Protein AF-A0A379CA23-F1 (afdb_monomer_lite)

Radius of gyration: 23.7 Å; chains: 1; bounding box: 52×30×67 Å

Organism: NCBI:txid146806

Secondary structure (DSSP, 8-state):
-HHHHHHHHHHHHHHTT-SSTTT-HHHHHHTTHHHHHHHHHHHHHHHHHHHHTS-HHHHHHHHHHHHHHHHHHHHHHHHHGGG-SS----HHHHHHHHHHHTT-PPTT------SS--HHHH--

Sequence (124 aa):
MKYKYYFLLVVFFLTSCCIDSSSCIAVKFWDGYYSRENASKEFDKEEQIFYDNESPNKKLLRKKNEAFCDELTPKLFEQKKKYDKNDVVNMSDIFVYCMRINNTPIYLDLNKNYNWLIESDVKR

Structure (mmCIF, N/CA/C/O backbone):
data_AF-A0A379CA23-F1
#
_entry.id   AF-A0A379CA23-F1
#
loop_
_atom_site.group_PDB
_atom_site.id
_atom_site.type_symbol
_atom_site.label_atom_id
_atom_site.label_alt_id
_atom_site.label_comp_id
_atom_site.label_asym_id
_atom_site.label_entity_id
_atom_site.label_seq_id
_atom_site.pdbx_PDB_ins_code
_atom_site.Cartn_x
_atom_site.Cartn_y
_atom_site.Cartn_z
_atom_site.occupancy
_atom_site.B_iso_or_equiv
_atom_site.auth_seq_id
_atom_site.auth_comp_id
_atom_site.auth_asym_id
_atom_site.auth_atom_id
_atom_site.pdbx_PDB_model_num
ATOM 1 N N . MET A 1 1 ? -28.236 -2.070 51.201 1.00 57.50 1 MET A N 1
ATOM 2 C CA . MET A 1 1 ? -28.744 -3.258 50.468 1.00 57.50 1 MET A CA 1
ATOM 3 C C . MET A 1 1 ? -29.152 -2.965 49.022 1.00 57.50 1 MET A C 1
ATOM 5 O O . MET A 1 1 ? -28.781 -3.752 48.167 1.00 57.50 1 MET A O 1
ATOM 9 N N . LYS A 1 2 ? -29.828 -1.846 48.710 1.00 60.16 2 LYS A N 1
ATOM 10 C CA . LYS A 1 2 ? -30.256 -1.502 47.333 1.00 60.16 2 LYS A CA 1
ATOM 11 C C . LYS A 1 2 ? -29.112 -1.459 46.300 1.00 60.16 2 LYS A C 1
ATOM 13 O O . LYS A 1 2 ? -29.257 -1.982 45.206 1.00 60.16 2 LYS A O 1
ATOM 18 N N . TYR A 1 3 ? -27.945 -0.934 46.678 1.00 66.19 3 TYR A N 1
ATOM 19 C CA . TYR A 1 3 ? -26.772 -0.796 45.795 1.00 66.19 3 TYR A CA 1
ATOM 20 C C . TYR A 1 3 ? -26.201 -2.140 45.306 1.00 66.19 3 TYR A C 1
ATOM 22 O O . TYR A 1 3 ? -25.733 -2.238 44.179 1.00 66.19 3 TYR A O 1
ATOM 30 N N . LYS A 1 4 ? -26.297 -3.196 46.130 1.00 68.44 4 LYS A N 1
ATOM 31 C CA . LYS A 1 4 ? -25.872 -4.557 45.758 1.00 68.44 4 LYS A CA 1
ATOM 32 C C . LYS A 1 4 ? -26.734 -5.140 44.635 1.00 68.44 4 LYS A C 1
ATOM 34 O O . LYS A 1 4 ? -26.210 -5.828 43.770 1.00 68.44 4 LYS A O 1
ATOM 39 N N . TYR A 1 5 ? -28.034 -4.843 44.642 1.00 73.88 5 TYR A N 1
ATOM 40 C CA . TYR A 1 5 ? -28.964 -5.293 43.605 1.00 73.88 5 TYR A CA 1
ATOM 41 C C . TYR A 1 5 ? -28.707 -4.596 42.267 1.00 73.88 5 TYR A C 1
ATOM 43 O O . TYR A 1 5 ? -28.687 -5.256 41.234 1.00 73.88 5 TYR A O 1
ATOM 51 N N . TYR A 1 6 ? -28.433 -3.288 42.290 1.00 75.50 6 TYR A N 1
ATOM 52 C CA . TYR A 1 6 ? -28.044 -2.550 41.086 1.00 75.50 6 TYR A CA 1
ATOM 53 C C . TYR A 1 6 ? -26.716 -3.044 40.509 1.00 75.50 6 TYR A C 1
ATOM 55 O O . TYR A 1 6 ? -26.611 -3.229 39.302 1.00 75.50 6 TYR A O 1
ATOM 63 N N . PHE A 1 7 ? -25.729 -3.328 41.362 1.00 75.56 7 PHE A N 1
ATOM 64 C CA . PHE A 1 7 ? -24.455 -3.895 40.924 1.00 75.56 7 PHE A CA 1
ATOM 65 C C . PHE A 1 7 ? -24.635 -5.265 40.249 1.00 75.56 7 PHE A C 1
ATOM 67 O O . PHE A 1 7 ? -24.111 -5.490 39.162 1.00 75.56 7 PHE A O 1
ATOM 74 N N . LEU A 1 8 ? -25.435 -6.154 40.845 1.00 73.31 8 LEU A N 1
ATOM 75 C CA . LEU A 1 8 ? -25.757 -7.459 40.259 1.00 73.31 8 LEU A CA 1
ATOM 76 C C . LEU A 1 8 ? -26.493 -7.338 38.917 1.00 73.31 8 LEU A C 1
ATOM 78 O O . LEU A 1 8 ? -26.161 -8.062 37.984 1.00 73.31 8 LEU A O 1
ATOM 82 N N . LEU A 1 9 ? -27.441 -6.405 38.794 1.00 74.69 9 LEU A N 1
ATOM 83 C CA . LEU A 1 9 ? -28.154 -6.143 37.540 1.00 74.69 9 LEU A CA 1
ATOM 84 C C . LEU A 1 9 ? -27.223 -5.662 36.422 1.00 74.69 9 LEU A C 1
ATOM 86 O O . LEU A 1 9 ? -27.354 -6.120 35.291 1.00 74.69 9 LEU A O 1
ATOM 90 N N . VAL A 1 10 ? -26.265 -4.786 36.736 1.00 74.12 10 VAL A N 1
ATOM 91 C CA . VAL A 1 10 ? -25.269 -4.300 35.766 1.00 74.12 10 VAL A CA 1
ATOM 92 C C . VAL A 1 10 ? -24.368 -5.440 35.290 1.00 74.12 10 VAL A C 1
ATOM 94 O O . VAL A 1 10 ? -24.143 -5.579 34.090 1.00 74.12 10 VAL A O 1
ATOM 97 N N . VAL A 1 11 ? -23.900 -6.295 36.204 1.00 71.69 11 VAL A N 1
ATOM 98 C CA . VAL A 1 11 ? -23.065 -7.454 35.851 1.00 71.69 11 VAL A CA 1
ATOM 99 C C . VAL A 1 11 ? -23.833 -8.438 34.965 1.00 71.69 11 VAL A C 1
ATOM 101 O O . VAL A 1 11 ? -23.296 -8.873 33.952 1.00 71.69 11 VAL A O 1
ATOM 104 N N . PHE A 1 12 ? -25.095 -8.739 35.290 1.00 70.19 12 PHE A N 1
ATOM 105 C CA . PHE A 1 12 ? -25.938 -9.610 34.463 1.00 70.19 12 PHE A CA 1
ATOM 106 C C . PHE A 1 12 ? -26.209 -9.022 33.073 1.00 70.19 12 PHE A C 1
ATOM 108 O O . PHE A 1 12 ? -26.171 -9.750 32.085 1.00 70.19 12 PHE A O 1
ATOM 115 N N . PHE A 1 13 ? -26.439 -7.712 32.961 1.00 70.50 13 PHE A N 1
ATOM 116 C CA . PHE A 1 13 ? -26.651 -7.075 31.658 1.00 70.50 13 PHE A CA 1
ATOM 117 C C . PHE A 1 13 ? -25.411 -7.169 30.762 1.00 70.50 13 PHE A C 1
ATOM 119 O O . PHE A 1 13 ? -25.531 -7.491 29.582 1.00 70.50 13 PHE A O 1
ATOM 126 N N . LEU A 1 14 ? -24.220 -6.957 31.327 1.00 66.06 14 LEU A N 1
ATOM 127 C CA . LEU A 1 14 ? -22.953 -6.999 30.590 1.00 66.06 14 LEU A CA 1
ATOM 128 C C . LEU A 1 14 ? -22.576 -8.407 30.100 1.00 66.06 14 LEU A C 1
ATOM 130 O O . LEU A 1 14 ? -21.855 -8.525 29.109 1.00 66.06 14 LEU A O 1
ATOM 134 N N . THR A 1 15 ? -23.064 -9.461 30.761 1.00 66.62 15 THR A N 1
ATOM 135 C CA . THR A 1 15 ? -22.782 -10.865 30.411 1.00 66.62 15 THR A CA 1
ATOM 136 C C . THR A 1 15 ? -23.916 -11.557 29.648 1.00 66.62 15 THR A C 1
ATOM 138 O O . THR A 1 15 ? -23.684 -12.585 29.020 1.00 66.62 15 THR A O 1
ATOM 141 N N . SER A 1 16 ? -25.136 -11.007 29.659 1.00 64.06 16 SER A N 1
ATOM 142 C CA . SER A 1 16 ? -26.323 -11.634 29.045 1.00 64.06 16 SER A CA 1
ATOM 143 C C . SER A 1 16 ? -26.373 -11.598 27.511 1.00 64.06 16 SER A C 1
ATOM 145 O O . SER A 1 16 ? -27.144 -12.343 26.915 1.00 64.06 16 SER A O 1
ATOM 147 N N . CYS A 1 17 ? -25.549 -10.776 26.851 1.00 61.31 17 CYS A N 1
ATOM 14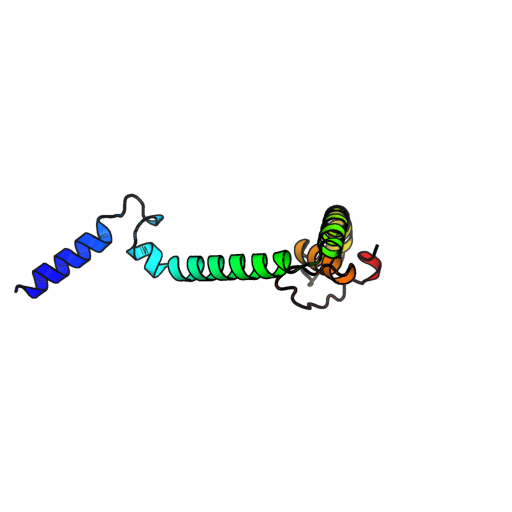8 C CA . CYS A 1 17 ? -25.534 -10.634 25.386 1.00 61.31 17 CYS A CA 1
ATOM 149 C C . CYS A 1 17 ? -24.455 -11.506 24.704 1.00 61.31 17 CYS A C 1
ATOM 151 O O . CYS A 1 17 ? -23.949 -11.182 23.627 1.00 61.31 17 CYS A O 1
ATOM 153 N N . CYS A 1 18 ? -24.039 -12.589 25.362 1.00 66.31 18 CYS A N 1
ATOM 154 C CA . CYS A 1 18 ? -22.890 -13.395 24.960 1.00 66.31 18 CYS A CA 1
ATOM 155 C C . CYS A 1 18 ? -23.387 -14.771 24.488 1.00 66.31 18 CYS A C 1
ATOM 157 O O . CYS A 1 18 ? -23.581 -15.676 25.292 1.00 66.31 18 CYS A O 1
ATOM 159 N N . ILE A 1 19 ? -23.656 -14.891 23.181 1.00 65.81 19 ILE A N 1
ATOM 160 C CA . ILE A 1 19 ? -23.956 -16.175 22.516 1.00 65.81 19 ILE A CA 1
ATOM 161 C C . ILE A 1 19 ? -22.643 -16.934 22.261 1.00 65.81 19 ILE A C 1
ATOM 163 O O . ILE A 1 19 ? -22.616 -18.152 22.377 1.00 65.81 19 ILE A O 1
ATOM 167 N N . ASP A 1 20 ? -21.555 -16.196 22.008 1.00 65.88 20 ASP A N 1
ATOM 168 C CA . ASP A 1 20 ? -20.185 -16.702 21.911 1.00 65.88 20 ASP A CA 1
ATOM 169 C C . ASP A 1 20 ? -19.199 -15.753 22.611 1.00 65.88 20 ASP A C 1
ATOM 171 O O . ASP A 1 20 ? -19.465 -14.559 22.797 1.00 65.88 20 ASP A O 1
ATOM 175 N N . SER A 1 21 ? -18.025 -16.268 22.991 1.00 61.09 21 SER A N 1
ATOM 176 C CA . SER A 1 21 ? -16.992 -15.494 23.702 1.00 61.09 21 SER A CA 1
ATOM 177 C C . SER A 1 21 ? -16.527 -14.255 22.925 1.00 61.09 21 SER A C 1
ATOM 179 O O . SER A 1 21 ? -16.238 -13.228 23.533 1.00 61.09 21 SER A O 1
ATOM 181 N N . SER A 1 22 ? -16.545 -14.299 21.590 1.00 63.59 22 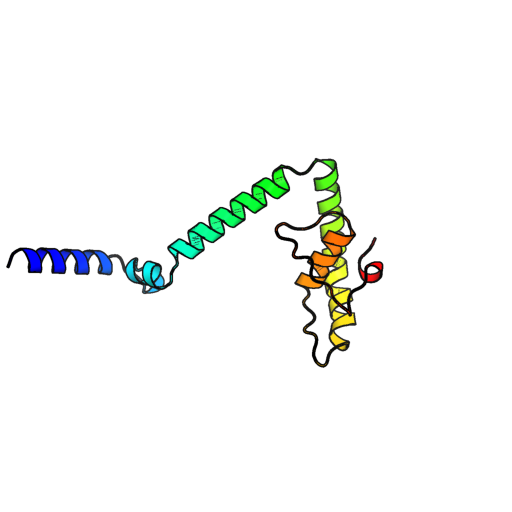SER A N 1
ATOM 182 C CA . SER A 1 22 ? -16.164 -13.190 20.701 1.00 63.59 22 SER A CA 1
ATOM 183 C C . SER A 1 22 ? -17.255 -12.124 20.510 1.00 63.59 22 SER A C 1
ATOM 185 O O . SER A 1 22 ? -16.966 -11.000 20.089 1.00 63.59 22 SER A O 1
ATOM 187 N N . SER A 1 23 ? -18.520 -12.440 20.814 1.00 67.69 23 SER A N 1
ATOM 188 C CA . SER A 1 23 ? -19.645 -11.507 20.660 1.00 67.69 23 SER A CA 1
ATOM 189 C C . SER A 1 23 ? -19.895 -10.673 21.917 1.00 67.69 23 SER A C 1
ATOM 191 O O . SER A 1 23 ? -20.642 -9.695 21.872 1.00 67.69 23 SER A O 1
ATOM 193 N N . CYS A 1 24 ? -19.269 -11.049 23.031 1.00 78.44 24 CYS A N 1
ATOM 194 C CA . CYS A 1 24 ? -19.507 -10.471 24.341 1.00 78.44 24 CYS A CA 1
ATOM 195 C C . CYS A 1 24 ? -18.940 -9.046 24.442 1.00 78.44 24 CYS A C 1
ATOM 197 O O . CYS A 1 24 ? -17.758 -8.821 24.186 1.00 78.44 24 CYS A O 1
ATOM 199 N N . ILE A 1 25 ? -19.765 -8.077 24.857 1.00 80.00 25 ILE A N 1
ATOM 200 C CA . ILE A 1 25 ? -19.369 -6.658 24.963 1.00 80.00 25 ILE A CA 1
ATOM 201 C C . ILE A 1 25 ? -18.170 -6.489 25.905 1.00 80.00 25 ILE A C 1
ATOM 203 O O . ILE A 1 25 ? -17.250 -5.736 25.597 1.00 80.00 25 ILE A O 1
ATOM 207 N N . ALA A 1 26 ? -18.148 -7.227 27.020 1.00 76.38 26 ALA A N 1
ATOM 208 C CA . ALA A 1 26 ? -17.036 -7.208 27.966 1.00 76.38 26 ALA A CA 1
ATOM 209 C C . ALA A 1 26 ? -15.719 -7.707 27.341 1.00 76.38 26 ALA A C 1
ATOM 211 O O . ALA A 1 26 ? -14.672 -7.109 27.573 1.00 76.38 26 ALA A O 1
ATOM 212 N N . VAL A 1 27 ? -15.781 -8.754 26.509 1.00 78.06 27 VAL A N 1
ATOM 213 C CA . VAL A 1 27 ? -14.609 -9.307 25.808 1.00 78.06 27 VAL A CA 1
ATOM 214 C C . VAL A 1 27 ? -14.137 -8.346 24.721 1.00 78.06 27 VAL A C 1
ATOM 216 O O . VAL A 1 27 ? -12.965 -7.999 24.689 1.00 78.06 27 VAL A O 1
ATOM 219 N N . LYS A 1 28 ? -15.051 -7.797 23.911 1.00 80.62 28 LYS A N 1
ATOM 220 C CA . LYS A 1 28 ? -14.724 -6.761 22.916 1.00 80.62 28 LYS A CA 1
ATOM 221 C C . LYS A 1 28 ? -14.074 -5.532 23.546 1.00 80.62 28 LYS A C 1
ATOM 223 O O . LYS A 1 28 ? -13.134 -4.974 22.985 1.00 80.62 28 LYS A O 1
ATOM 228 N N . PHE A 1 29 ? -14.570 -5.098 24.701 1.00 80.94 29 PHE A N 1
ATOM 229 C CA . PHE A 1 29 ? -13.977 -3.983 25.426 1.00 80.94 29 PHE A CA 1
ATOM 230 C C . PHE A 1 29 ? -12.560 -4.316 25.911 1.00 80.94 29 PHE A C 1
ATOM 232 O O . PHE A 1 29 ? -11.646 -3.528 25.673 1.00 80.94 29 PHE A O 1
ATOM 239 N N . TRP A 1 30 ? -12.367 -5.484 26.533 1.00 81.00 30 TRP A N 1
ATOM 240 C CA . TRP A 1 30 ? -11.060 -5.924 27.031 1.00 81.00 30 TRP A CA 1
ATOM 241 C C . TRP A 1 30 ? -10.029 -6.128 25.913 1.00 81.00 30 TRP A C 1
ATOM 243 O O . TRP A 1 30 ? -8.893 -5.678 26.033 1.00 81.00 30 TRP A O 1
ATOM 253 N N . ASP A 1 31 ? -10.447 -6.709 24.789 1.00 84.12 31 ASP A N 1
ATOM 254 C CA . ASP A 1 31 ? -9.598 -6.961 23.618 1.00 84.12 31 ASP A CA 1
ATOM 255 C C . ASP A 1 31 ? -9.322 -5.690 22.790 1.00 84.12 31 ASP A C 1
ATOM 257 O O . ASP A 1 31 ? -8.717 -5.746 21.713 1.00 84.12 31 ASP A O 1
ATOM 261 N N . GLY A 1 32 ? -9.797 -4.528 23.256 1.00 86.88 32 GLY A N 1
ATOM 262 C CA . GLY A 1 32 ? -9.628 -3.247 22.576 1.00 86.88 32 GLY A CA 1
ATOM 263 C C . GLY A 1 32 ? -10.308 -3.192 21.205 1.00 86.88 32 GLY A C 1
ATOM 264 O O . GLY A 1 32 ? -9.919 -2.382 20.363 1.00 86.88 32 GLY A O 1
ATOM 265 N N . TYR A 1 33 ? -11.312 -4.042 20.962 1.00 88.25 33 TYR A N 1
ATOM 266 C CA . TYR A 1 33 ? -12.005 -4.180 19.677 1.00 88.25 33 TYR A CA 1
ATOM 267 C C . TYR A 1 33 ? -12.508 -2.830 19.157 1.00 88.25 33 TYR A C 1
ATOM 269 O O . TYR A 1 33 ? -12.251 -2.484 18.010 1.00 88.25 33 TYR A O 1
ATOM 277 N N . TYR A 1 34 ? -13.158 -2.035 20.011 1.00 85.88 34 TYR A N 1
ATOM 278 C CA . TYR A 1 34 ? -13.712 -0.735 19.618 1.00 85.88 34 TYR A CA 1
ATOM 279 C C . TYR A 1 34 ? -12.631 0.286 19.256 1.00 85.88 34 TYR A C 1
ATOM 281 O O . TYR A 1 34 ? -12.801 1.050 18.309 1.00 85.88 34 TYR A O 1
ATOM 289 N N . SER A 1 35 ? -11.503 0.283 19.971 1.00 89.62 35 SER A N 1
ATOM 290 C CA . SER A 1 35 ? -10.367 1.150 19.646 1.00 89.62 35 SER A CA 1
ATOM 291 C C . SER A 1 35 ? -9.761 0.771 18.295 1.00 89.62 35 SER A C 1
ATOM 293 O O . SER A 1 35 ? -9.500 1.645 17.474 1.00 89.62 35 SER A O 1
ATOM 295 N N . ARG A 1 36 ? -9.601 -0.533 18.029 1.00 90.50 36 ARG A N 1
ATOM 296 C CA . ARG A 1 36 ? -9.113 -1.051 16.740 1.00 90.50 36 ARG A CA 1
ATOM 297 C C . ARG A 1 36 ? -10.080 -0.753 15.598 1.00 90.50 36 ARG A C 1
ATOM 299 O O . ARG A 1 36 ? -9.644 -0.346 14.530 1.00 90.50 36 ARG A O 1
ATOM 306 N N . GLU A 1 37 ? -11.378 -0.933 15.824 1.00 90.44 37 GLU A N 1
ATOM 307 C CA . GLU A 1 37 ? -12.417 -0.653 14.832 1.00 90.44 37 GLU A CA 1
ATOM 308 C C . GLU A 1 37 ? -12.465 0.838 14.481 1.00 90.44 37 GLU A C 1
ATOM 310 O O . GLU A 1 37 ? -12.533 1.188 13.306 1.00 90.44 37 GLU A O 1
ATOM 315 N N . ASN A 1 38 ? -12.392 1.723 15.477 1.00 91.88 38 ASN A N 1
ATOM 316 C CA . ASN A 1 38 ? -12.366 3.164 15.236 1.00 91.88 38 ASN A CA 1
ATOM 317 C C . ASN A 1 38 ? -11.105 3.590 14.479 1.00 91.88 38 ASN A C 1
ATOM 319 O O . ASN A 1 38 ? -11.226 4.322 13.502 1.00 91.88 38 ASN A O 1
ATOM 323 N N . ALA A 1 39 ? -9.932 3.085 14.873 1.00 92.44 39 ALA A N 1
ATOM 324 C CA . ALA A 1 39 ? -8.681 3.362 14.171 1.00 92.44 39 ALA A CA 1
ATOM 325 C C . ALA A 1 39 ? -8.713 2.853 12.720 1.00 92.44 39 ALA A C 1
ATOM 327 O O . ALA A 1 39 ? -8.301 3.570 11.816 1.00 92.44 39 ALA A O 1
ATOM 328 N N . SER A 1 40 ? -9.263 1.656 12.477 1.00 92.44 40 SER A N 1
ATOM 329 C CA . SER A 1 40 ? -9.452 1.125 11.119 1.00 92.44 40 SER A CA 1
ATOM 330 C C . SER A 1 40 ? -10.372 2.020 10.291 1.00 92.44 40 SER A C 1
ATOM 332 O O . SER A 1 40 ? -10.038 2.368 9.169 1.00 92.44 40 SER A O 1
ATOM 334 N N . LYS A 1 41 ? -11.506 2.459 10.851 1.00 95.06 41 LYS A N 1
ATOM 335 C CA . LYS A 1 41 ? -12.435 3.358 10.149 1.00 95.06 41 LYS A CA 1
ATOM 336 C C . LYS A 1 41 ? -11.823 4.722 9.848 1.00 95.06 41 LYS A C 1
ATOM 338 O O . LYS A 1 41 ? -12.209 5.352 8.870 1.00 95.06 41 LYS A O 1
ATOM 343 N N . GLU A 1 42 ? -10.966 5.227 10.725 1.00 94.50 42 GLU A N 1
ATOM 344 C CA . GLU A 1 42 ? -10.248 6.483 10.506 1.00 94.50 42 GLU A CA 1
ATOM 345 C C . GLU A 1 42 ? -9.210 6.327 9.393 1.00 94.50 42 GLU A C 1
ATOM 347 O O . GLU A 1 42 ? -9.204 7.123 8.458 1.00 94.50 42 GLU A O 1
ATOM 352 N N . PHE A 1 43 ? -8.450 5.232 9.419 1.00 93.50 43 PHE A N 1
ATOM 353 C CA . PHE A 1 43 ? -7.511 4.860 8.364 1.00 93.50 43 PHE A CA 1
ATOM 354 C C . PHE A 1 43 ? -8.193 4.740 6.994 1.00 93.50 43 PHE A C 1
ATOM 356 O O . PHE A 1 43 ? -7.758 5.377 6.039 1.00 93.50 43 PHE A O 1
ATOM 363 N N . ASP A 1 44 ? -9.305 4.003 6.906 1.00 94.94 44 ASP A N 1
ATOM 364 C CA . ASP A 1 44 ? -10.049 3.809 5.654 1.00 94.94 44 ASP A CA 1
ATOM 365 C C . ASP A 1 44 ? -10.556 5.147 5.086 1.00 94.94 44 ASP A C 1
ATOM 367 O O . ASP A 1 44 ? -10.548 5.374 3.875 1.00 94.94 44 ASP A O 1
ATOM 371 N N . LYS A 1 45 ? -10.986 6.067 5.962 1.00 96.38 45 LYS A N 1
ATOM 372 C CA . LYS A 1 45 ? -11.422 7.412 5.555 1.00 96.38 45 LYS A CA 1
ATOM 373 C C . LYS A 1 45 ? -10.268 8.232 4.998 1.00 96.38 45 LYS A C 1
ATOM 375 O O . LYS A 1 45 ? -10.437 8.891 3.974 1.00 96.38 45 LYS A O 1
ATOM 380 N N . GLU A 1 46 ? -9.125 8.238 5.673 1.00 95.69 46 GLU A N 1
ATOM 381 C CA . GLU A 1 46 ? -7.948 8.976 5.215 1.00 95.69 46 GLU A CA 1
ATOM 382 C C . GLU A 1 46 ? -7.408 8.420 3.895 1.00 95.69 46 GLU A C 1
ATOM 384 O O . GLU A 1 46 ? -7.094 9.193 2.984 1.00 95.69 46 GLU A O 1
ATOM 389 N N . GLU A 1 47 ? -7.370 7.095 3.759 1.00 94.81 47 GLU A N 1
ATOM 390 C CA . GLU A 1 47 ? -6.997 6.413 2.524 1.00 94.81 47 GLU A CA 1
ATOM 391 C C . GLU A 1 47 ? -7.936 6.796 1.372 1.00 94.81 47 GLU A C 1
ATOM 393 O O . GLU A 1 47 ? -7.486 7.168 0.282 1.00 94.81 47 GLU A O 1
ATOM 398 N N . GLN A 1 48 ? -9.247 6.776 1.620 1.00 96.12 48 GLN A N 1
ATOM 399 C CA . GLN A 1 48 ? -10.236 7.179 0.630 1.00 96.12 48 GLN A CA 1
ATOM 400 C C . GLN A 1 48 ? -10.028 8.635 0.192 1.00 96.12 48 GLN A C 1
ATOM 402 O O . GLN A 1 48 ? -9.972 8.912 -1.006 1.00 96.12 48 GLN A O 1
ATOM 407 N N . ILE A 1 49 ? -9.852 9.560 1.140 1.00 96.44 49 ILE A N 1
ATOM 408 C CA . ILE A 1 49 ? -9.597 10.979 0.848 1.00 96.44 49 ILE A CA 1
ATOM 409 C C . ILE A 1 49 ? -8.320 11.141 0.013 1.00 96.44 49 ILE A C 1
ATOM 411 O O . ILE A 1 49 ? -8.295 11.930 -0.936 1.00 96.44 49 ILE A O 1
ATOM 415 N N . PHE A 1 50 ? -7.260 10.397 0.336 1.00 95.56 50 PHE A N 1
ATOM 416 C CA . PHE A 1 50 ? -6.001 10.428 -0.403 1.00 95.56 50 PHE A CA 1
ATOM 417 C C . PHE A 1 50 ? -6.197 10.064 -1.881 1.00 95.56 50 PHE A C 1
ATOM 419 O O . PHE A 1 50 ? -5.760 10.818 -2.756 1.00 95.56 50 PHE A O 1
ATOM 426 N N . TYR A 1 51 ? -6.883 8.956 -2.173 1.00 94.88 51 TYR A N 1
ATOM 427 C CA . TYR A 1 51 ? -7.117 8.526 -3.555 1.00 94.88 51 TYR A CA 1
ATOM 428 C C . TYR A 1 51 ? -8.183 9.357 -4.271 1.00 94.88 51 TYR A C 1
ATOM 430 O O . TYR A 1 51 ? -8.057 9.613 -5.472 1.00 94.88 51 TYR A O 1
ATOM 438 N N . ASP A 1 52 ? -9.215 9.826 -3.571 1.00 96.00 52 ASP A N 1
ATOM 439 C CA . ASP A 1 52 ? -10.271 10.644 -4.167 1.00 96.00 52 ASP A CA 1
ATOM 440 C C . ASP A 1 52 ? -9.730 11.979 -4.681 1.00 96.00 52 ASP A C 1
ATOM 442 O O . ASP A 1 52 ? -10.099 12.387 -5.788 1.00 96.00 52 ASP A O 1
ATOM 446 N N . ASN A 1 53 ? -8.771 12.569 -3.960 1.00 96.38 53 ASN A N 1
ATOM 447 C CA . ASN A 1 53 ? -8.085 13.810 -4.324 1.00 96.38 53 ASN A CA 1
ATOM 448 C C . ASN A 1 53 ? -7.096 13.678 -5.501 1.00 96.38 53 ASN A C 1
ATOM 450 O O . ASN A 1 53 ? -6.558 14.686 -5.969 1.00 96.38 53 ASN A O 1
ATOM 454 N N . GLU A 1 54 ? -6.825 12.472 -6.012 1.00 95.88 54 GLU A N 1
ATOM 455 C CA . GLU A 1 54 ? -5.946 12.304 -7.172 1.00 95.88 54 GLU A CA 1
ATOM 456 C C . GLU A 1 54 ? -6.590 12.804 -8.473 1.00 95.88 54 GLU A C 1
ATOM 458 O O . GLU A 1 54 ? -7.769 12.574 -8.754 1.00 95.88 54 GLU A O 1
ATOM 463 N N . SER A 1 55 ? -5.786 13.432 -9.337 1.00 96.69 55 SER A N 1
ATOM 464 C CA . SER A 1 55 ? -6.249 13.839 -10.666 1.00 96.69 55 SER A CA 1
ATOM 465 C C . SER A 1 55 ? -6.628 12.622 -11.528 1.00 96.69 55 SER A C 1
ATOM 467 O O . SER A 1 55 ? -6.039 11.546 -11.369 1.00 96.69 55 SER A O 1
ATOM 469 N N . PRO A 1 56 ? -7.543 12.763 -12.508 1.00 96.31 56 PRO A N 1
ATOM 470 C CA . PRO A 1 56 ? -7.919 11.658 -13.396 1.00 96.31 56 PRO A CA 1
ATOM 471 C C . PRO A 1 56 ? -6.720 11.016 -14.113 1.00 96.31 56 PRO A C 1
ATOM 473 O O . PRO A 1 56 ? -6.637 9.793 -14.227 1.00 96.31 56 PRO A O 1
ATOM 476 N N . ASN A 1 57 ? -5.747 11.836 -14.527 1.00 96.62 57 ASN A N 1
ATOM 477 C CA . ASN A 1 57 ? -4.510 11.367 -15.154 1.00 96.62 57 ASN A CA 1
ATOM 478 C C . ASN A 1 57 ? -3.664 10.530 -14.187 1.00 96.62 57 ASN A C 1
ATOM 480 O O . ASN A 1 57 ? -3.130 9.492 -14.582 1.00 96.62 57 ASN A O 1
ATOM 484 N N . LYS A 1 58 ? -3.573 10.941 -12.915 1.00 96.19 58 LYS A N 1
ATOM 485 C CA . LYS A 1 58 ? -2.845 10.193 -11.885 1.00 96.19 58 LYS A CA 1
ATOM 486 C C . LYS A 1 58 ? -3.544 8.876 -11.544 1.00 96.19 58 LYS A C 1
ATOM 488 O O . LYS A 1 58 ? -2.866 7.859 -11.456 1.00 96.19 58 LYS A O 1
ATOM 493 N N . LYS A 1 59 ? -4.881 8.852 -11.477 1.00 96.69 59 LYS A N 1
ATOM 494 C CA . LYS A 1 59 ? -5.664 7.613 -11.298 1.00 96.69 59 LYS A CA 1
ATOM 495 C C . LYS A 1 59 ? -5.425 6.616 -12.436 1.00 96.69 59 LYS A C 1
ATOM 497 O O . LYS A 1 59 ? -5.258 5.423 -12.192 1.00 96.69 59 LYS A O 1
ATOM 502 N N . LEU A 1 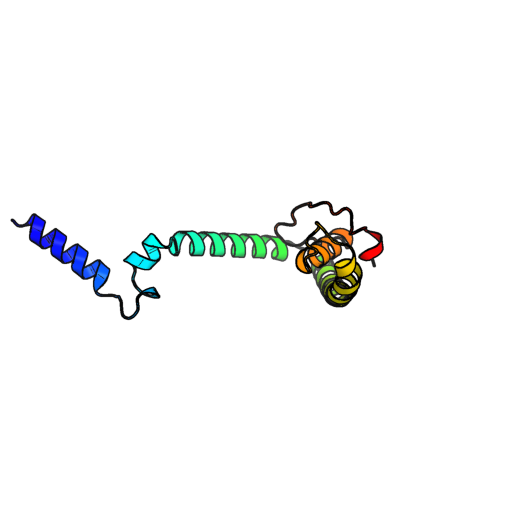60 ? -5.363 7.089 -13.685 1.00 96.81 60 LEU A N 1
ATOM 503 C CA . LEU A 1 60 ? -5.044 6.233 -14.832 1.00 96.81 60 LEU A CA 1
ATOM 504 C C . LEU A 1 60 ? -3.601 5.713 -14.775 1.00 96.81 60 LEU A C 1
ATOM 506 O O . LEU A 1 60 ? -3.362 4.538 -15.058 1.00 96.81 60 LEU A O 1
ATOM 510 N N . LEU A 1 61 ? -2.648 6.575 -14.410 1.00 96.94 61 LEU A N 1
ATOM 511 C CA . LEU A 1 61 ? -1.251 6.189 -14.220 1.00 96.94 61 LEU A CA 1
ATOM 512 C C . LEU A 1 61 ? -1.118 5.128 -13.120 1.00 96.94 61 LEU A C 1
ATOM 514 O O . LEU A 1 61 ? -0.475 4.110 -13.350 1.00 96.94 61 LEU A O 1
ATOM 518 N N . ARG A 1 62 ? -1.798 5.313 -11.983 1.00 96.88 62 ARG A N 1
ATOM 519 C CA . ARG A 1 62 ? -1.828 4.364 -10.863 1.00 96.88 62 ARG A CA 1
ATOM 520 C C . ARG A 1 62 ? -2.269 2.982 -11.311 1.00 96.88 62 ARG A C 1
ATOM 522 O O . ARG A 1 62 ? -1.518 2.046 -11.100 1.00 96.88 62 ARG A O 1
ATOM 529 N N . LYS A 1 63 ? -3.394 2.862 -12.022 1.00 96.75 63 LYS A N 1
ATOM 530 C CA . LYS A 1 63 ? -3.867 1.564 -12.542 1.00 96.75 63 LYS A CA 1
ATOM 531 C C . LYS A 1 63 ? -2.841 0.874 -13.445 1.00 96.75 63 LYS A C 1
ATOM 533 O O . LYS A 1 63 ? -2.676 -0.340 -13.395 1.00 96.75 63 LYS A O 1
ATOM 538 N N . LYS A 1 64 ? -2.146 1.644 -14.291 1.00 97.06 64 LYS A N 1
ATOM 539 C CA . LYS A 1 64 ? -1.091 1.106 -15.165 1.00 97.06 64 LYS A CA 1
ATOM 540 C C . LYS A 1 64 ? 0.145 0.673 -14.384 1.00 97.06 64 LYS A C 1
ATOM 542 O O . LYS A 1 64 ? 0.814 -0.261 -14.818 1.00 97.06 64 LYS A O 1
ATOM 547 N N . ASN A 1 65 ? 0.489 1.394 -13.324 1.00 97.19 65 ASN A N 1
ATOM 548 C CA . ASN A 1 65 ? 1.636 1.090 -12.479 1.00 97.19 65 ASN A CA 1
ATOM 549 C C . ASN A 1 65 ? 1.342 -0.100 -11.572 1.00 97.19 65 ASN A C 1
ATOM 551 O O . ASN A 1 65 ? 2.177 -0.982 -11.494 1.00 97.19 65 AS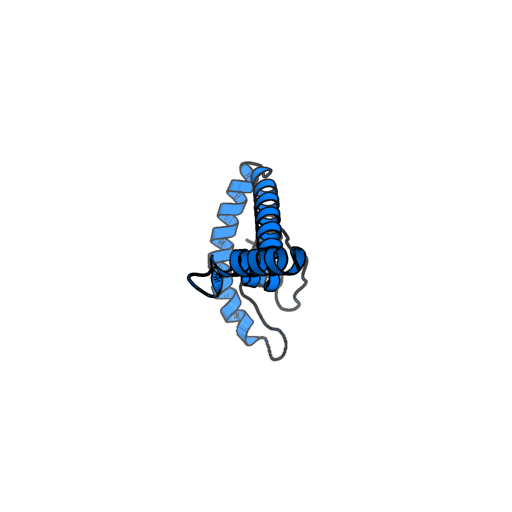N A O 1
ATOM 555 N N . GLU A 1 66 ? 0.149 -0.168 -10.990 1.00 96.81 66 GLU A N 1
ATOM 556 C CA . GLU A 1 66 ? -0.336 -1.276 -10.166 1.00 96.81 66 GLU A CA 1
ATOM 557 C C . GLU A 1 66 ? -0.237 -2.597 -10.928 1.00 96.81 66 GLU A C 1
ATOM 559 O O . GLU A 1 66 ? 0.508 -3.474 -10.512 1.00 96.81 66 GLU A O 1
ATOM 564 N N . ALA A 1 67 ? -0.814 -2.674 -12.133 1.00 97.31 67 ALA A N 1
ATOM 565 C CA . ALA A 1 67 ? -0.716 -3.872 -12.970 1.00 97.31 67 ALA A CA 1
ATOM 566 C C . ALA A 1 67 ? 0.737 -4.280 -13.290 1.00 97.31 67 ALA A C 1
ATOM 568 O O . ALA A 1 67 ? 1.065 -5.462 -13.338 1.00 97.31 67 ALA A O 1
ATOM 569 N N . PHE A 1 68 ? 1.622 -3.305 -13.512 1.00 97.25 68 PHE A N 1
ATOM 570 C CA . PHE A 1 68 ? 3.033 -3.575 -13.793 1.00 97.25 68 PHE A CA 1
ATOM 571 C C . PHE A 1 68 ? 3.809 -4.011 -12.550 1.00 97.25 68 PHE A C 1
ATOM 573 O O . PHE A 1 68 ? 4.570 -4.974 -12.613 1.00 97.25 68 PHE A O 1
ATOM 580 N N . CYS A 1 69 ? 3.607 -3.331 -11.425 1.00 96.69 69 CYS A N 1
ATOM 581 C CA . CYS A 1 69 ? 4.237 -3.664 -10.159 1.00 96.69 69 CYS A CA 1
ATOM 582 C C . CYS A 1 69 ? 3.744 -5.025 -9.654 1.00 96.69 69 CYS A C 1
ATOM 584 O O . CYS A 1 69 ? 4.563 -5.804 -9.173 1.00 96.69 69 CYS A O 1
ATOM 586 N N . ASP A 1 70 ? 2.468 -5.369 -9.831 1.00 96.81 70 ASP A N 1
ATOM 587 C CA . ASP A 1 70 ? 1.918 -6.692 -9.509 1.00 96.81 70 ASP A CA 1
ATOM 588 C C . ASP A 1 70 ? 2.556 -7.806 -10.340 1.00 96.81 70 ASP A C 1
ATOM 590 O O . ASP A 1 70 ? 2.848 -8.882 -9.822 1.00 96.81 70 ASP A O 1
ATOM 594 N N . GLU A 1 71 ? 2.825 -7.558 -11.623 1.00 96.56 71 GLU A N 1
ATOM 595 C CA . GLU A 1 71 ? 3.495 -8.540 -12.479 1.00 96.56 71 GLU A CA 1
ATOM 596 C C . GLU A 1 71 ? 4.992 -8.679 -12.142 1.00 96.56 71 GLU A C 1
ATOM 598 O O . GLU A 1 71 ? 5.569 -9.772 -12.211 1.00 96.56 71 GLU A O 1
ATOM 603 N N . LEU A 1 72 ? 5.641 -7.568 -11.791 1.00 95.81 72 LEU A N 1
ATOM 604 C CA . LEU A 1 72 ? 7.072 -7.505 -11.512 1.00 95.81 72 LEU A CA 1
ATOM 605 C C . LEU A 1 72 ? 7.428 -8.074 -10.133 1.00 95.81 72 LEU A C 1
ATOM 607 O O . LEU A 1 72 ? 8.420 -8.795 -10.002 1.00 95.81 72 LEU A O 1
ATOM 611 N N . THR A 1 73 ? 6.629 -7.761 -9.111 1.00 95.12 73 THR A N 1
ATOM 612 C CA . THR A 1 73 ? 6.927 -8.053 -7.699 1.00 95.12 73 THR A CA 1
ATOM 613 C C . THR A 1 73 ? 7.212 -9.539 -7.450 1.00 95.12 73 THR A C 1
ATOM 615 O O . THR A 1 73 ? 8.246 -9.824 -6.848 1.00 95.12 73 THR A O 1
ATOM 618 N N . PRO A 1 74 ? 6.411 -10.512 -7.934 1.00 94.38 74 PRO A N 1
ATOM 619 C CA . PRO A 1 74 ? 6.700 -11.936 -7.745 1.00 94.38 74 PRO A CA 1
ATOM 620 C C . PRO A 1 74 ? 8.026 -12.361 -8.382 1.00 94.38 74 PRO A C 1
ATOM 622 O O . PRO A 1 74 ? 8.795 -13.112 -7.783 1.00 94.38 74 PRO A O 1
ATOM 625 N N . LYS A 1 75 ? 8.325 -11.853 -9.585 1.00 93.12 75 LYS A N 1
ATOM 626 C CA . LYS A 1 75 ? 9.560 -12.182 -10.312 1.00 93.12 75 LYS A CA 1
ATOM 627 C C . LYS A 1 75 ? 10.777 -11.654 -9.558 1.00 93.12 75 LYS A C 1
ATOM 629 O O . LYS A 1 75 ? 11.747 -12.386 -9.364 1.00 93.12 75 LYS A O 1
ATOM 634 N N . LEU A 1 76 ? 10.712 -10.401 -9.111 1.00 92.06 76 LEU A N 1
ATOM 635 C CA . LEU A 1 76 ? 11.800 -9.769 -8.377 1.00 92.06 76 LEU A CA 1
ATOM 636 C C . LEU A 1 76 ? 11.966 -10.381 -6.983 1.00 92.06 76 LEU A C 1
ATOM 638 O O . LEU A 1 76 ? 13.091 -10.602 -6.544 1.00 92.06 76 LEU A O 1
ATOM 642 N N . PHE A 1 77 ? 10.867 -10.732 -6.316 1.00 91.81 77 PHE A N 1
ATOM 643 C CA . PHE A 1 77 ? 10.894 -11.427 -5.035 1.00 91.81 77 PHE A CA 1
ATOM 644 C C . PHE A 1 77 ? 11.652 -12.752 -5.128 1.00 91.81 77 PHE A C 1
ATOM 646 O O . PHE A 1 77 ? 12.586 -12.966 -4.363 1.00 91.81 77 PHE A O 1
ATOM 653 N N . GLU A 1 78 ? 11.337 -13.607 -6.103 1.00 89.06 78 GLU A N 1
ATOM 654 C CA . GLU A 1 78 ? 12.041 -14.885 -6.281 1.00 89.06 78 GLU A CA 1
ATOM 655 C C . GLU A 1 78 ? 13.532 -14.706 -6.621 1.00 89.06 78 GLU A C 1
ATOM 657 O O . GLU A 1 78 ? 14.377 -15.494 -6.184 1.00 89.06 78 GLU A O 1
ATOM 662 N N . GLN A 1 79 ? 13.887 -13.645 -7.351 1.00 88.00 79 GLN A N 1
ATOM 663 C CA . GLN A 1 79 ? 15.286 -13.301 -7.628 1.00 88.00 79 GLN A CA 1
ATOM 664 C C . GLN A 1 79 ? 16.026 -12.836 -6.365 1.00 88.00 79 GLN A C 1
ATOM 666 O O . GLN A 1 79 ? 17.154 -13.266 -6.112 1.00 88.00 79 GLN A O 1
ATOM 671 N N . LYS A 1 80 ? 15.394 -11.970 -5.566 1.00 84.44 80 LYS A N 1
ATOM 672 C CA . LYS A 1 80 ? 16.006 -11.310 -4.403 1.00 84.44 80 LYS A CA 1
ATOM 673 C C . LYS A 1 80 ? 15.949 -12.158 -3.132 1.00 84.44 80 LYS A C 1
ATOM 675 O O . LYS A 1 80 ? 16.808 -12.004 -2.275 1.00 84.44 80 LYS A O 1
ATOM 680 N N . LYS A 1 81 ? 15.045 -13.137 -3.040 1.00 81.06 81 LYS A N 1
ATOM 681 C CA . LYS A 1 81 ? 14.935 -14.098 -1.923 1.00 81.06 81 LYS A CA 1
ATOM 682 C C . LYS A 1 81 ? 16.235 -14.856 -1.631 1.00 81.06 81 LYS A C 1
ATOM 684 O O . LYS A 1 81 ? 16.444 -15.321 -0.518 1.00 81.06 81 LYS A O 1
ATOM 689 N N . LYS A 1 82 ? 17.119 -14.984 -2.626 1.00 69.00 82 LYS A N 1
ATOM 690 C CA . LYS A 1 82 ? 18.433 -15.637 -2.494 1.00 69.00 82 LYS A CA 1
ATOM 691 C C . LYS A 1 82 ? 19.512 -14.753 -1.870 1.00 69.00 82 LYS A C 1
ATOM 693 O O . LYS A 1 82 ? 20.585 -15.267 -1.566 1.00 69.00 82 LYS A O 1
ATOM 698 N N . TYR A 1 83 ? 19.261 -13.455 -1.718 1.00 63.94 83 TYR A N 1
ATOM 699 C CA . TYR A 1 83 ? 20.283 -12.504 -1.299 1.00 63.94 83 TYR A CA 1
ATOM 700 C C . TYR A 1 83 ? 20.500 -12.441 0.204 1.00 63.94 83 TYR A C 1
ATOM 702 O O . TYR A 1 83 ? 21.402 -11.705 0.599 1.00 63.94 83 TYR A O 1
ATOM 710 N N . ASP A 1 84 ? 19.792 -13.244 1.020 1.00 55.53 84 ASP A N 1
ATOM 711 C CA . ASP A 1 84 ? 19.890 -13.036 2.458 1.00 55.53 84 ASP A CA 1
ATOM 712 C C . ASP A 1 84 ? 20.181 -14.166 3.434 1.00 55.53 84 ASP A C 1
ATOM 714 O O . ASP A 1 84 ? 19.585 -15.243 3.434 1.00 55.53 84 ASP A O 1
ATOM 718 N N . LYS A 1 85 ? 21.093 -13.799 4.343 1.00 57.56 85 LYS A N 1
ATOM 719 C CA . LYS A 1 85 ? 21.348 -14.411 5.644 1.00 57.56 85 LYS A CA 1
ATOM 720 C C . LYS A 1 85 ? 20.766 -13.561 6.800 1.00 57.56 85 LYS A C 1
ATOM 722 O O . LYS A 1 85 ? 20.664 -14.117 7.887 1.00 57.56 85 LYS A O 1
ATOM 727 N N . ASN A 1 86 ? 20.370 -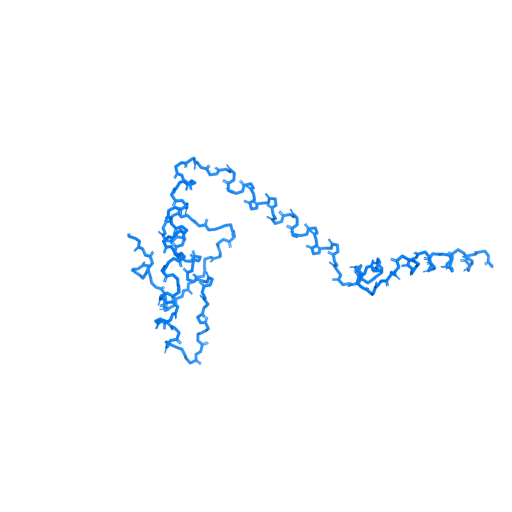12.290 6.590 1.00 64.88 86 ASN A N 1
ATOM 728 C CA . ASN A 1 86 ? 19.949 -11.313 7.622 1.00 64.88 86 ASN A CA 1
ATOM 729 C C . ASN A 1 86 ? 18.738 -10.392 7.244 1.00 64.88 86 ASN A C 1
ATOM 731 O O . ASN A 1 86 ? 17.877 -10.162 8.088 1.00 64.88 86 ASN A O 1
ATOM 735 N N . ASP A 1 87 ? 18.669 -9.868 6.017 1.00 66.44 87 ASP A N 1
ATOM 736 C CA . ASP A 1 87 ? 17.565 -9.180 5.304 1.00 66.44 87 ASP A CA 1
ATOM 737 C C . ASP A 1 87 ? 16.310 -10.021 5.031 1.00 66.44 87 ASP A C 1
ATOM 739 O O . ASP A 1 87 ? 16.319 -10.903 4.170 1.00 66.44 87 ASP A O 1
ATOM 743 N N . VAL A 1 88 ? 15.184 -9.751 5.692 1.00 77.75 88 VAL A N 1
ATOM 744 C CA . VAL A 1 88 ? 13.910 -10.364 5.282 1.00 77.75 88 VAL A CA 1
ATOM 745 C C . VAL A 1 88 ? 13.352 -9.592 4.087 1.00 77.75 88 VAL A C 1
ATOM 747 O O . VAL A 1 88 ? 12.797 -8.505 4.236 1.00 77.75 88 VAL A O 1
ATOM 750 N N . VAL A 1 89 ? 13.497 -10.155 2.886 1.00 84.50 89 VAL A N 1
ATOM 751 C CA . VAL A 1 89 ? 12.849 -9.629 1.677 1.00 84.50 89 VAL A CA 1
ATOM 752 C C . VAL A 1 89 ? 11.339 -9.845 1.805 1.00 84.50 89 VAL A C 1
ATOM 754 O O . VAL A 1 89 ? 10.895 -10.982 1.951 1.00 84.50 89 VAL A O 1
ATOM 757 N N . ASN A 1 90 ? 10.543 -8.775 1.708 1.00 88.31 90 ASN A N 1
ATOM 758 C CA . ASN A 1 90 ? 9.079 -8.850 1.671 1.00 88.31 90 ASN A CA 1
ATOM 759 C C . ASN A 1 90 ? 8.553 -8.446 0.293 1.00 88.31 90 ASN A C 1
ATOM 761 O O . ASN A 1 90 ? 8.983 -7.443 -0.278 1.00 88.31 90 ASN A O 1
ATOM 765 N N . MET A 1 91 ? 7.555 -9.172 -0.214 1.00 90.50 91 MET A N 1
ATOM 766 C CA . MET A 1 91 ? 6.878 -8.793 -1.461 1.00 90.50 91 MET A CA 1
ATOM 767 C C . MET A 1 91 ? 6.210 -7.420 -1.367 1.00 90.50 91 MET A C 1
ATOM 769 O O . MET A 1 91 ? 6.309 -6.632 -2.301 1.00 90.50 91 MET A O 1
ATOM 773 N N . SER A 1 92 ? 5.565 -7.111 -0.237 1.00 91.44 92 SER A N 1
ATOM 774 C CA . SER A 1 92 ? 4.899 -5.819 -0.044 1.00 91.44 92 SER A CA 1
ATOM 775 C C . SER A 1 92 ? 5.873 -4.658 -0.217 1.00 91.44 92 SER A C 1
ATOM 777 O O . SER A 1 92 ? 5.565 -3.700 -0.913 1.00 91.44 92 SER A O 1
ATOM 779 N N . ASP A 1 93 ? 7.073 -4.771 0.352 1.00 91.12 93 ASP A N 1
ATOM 780 C CA . ASP A 1 93 ? 8.096 -3.729 0.305 1.00 91.12 93 ASP A CA 1
ATOM 781 C C . ASP A 1 93 ? 8.570 -3.457 -1.139 1.00 91.12 93 ASP A C 1
ATOM 783 O O . ASP A 1 93 ? 8.759 -2.297 -1.511 1.00 91.12 93 ASP A O 1
ATOM 787 N N . ILE A 1 94 ? 8.667 -4.500 -1.977 1.00 92.81 94 ILE A N 1
ATOM 788 C CA . ILE A 1 94 ? 8.967 -4.374 -3.414 1.00 92.81 94 ILE A CA 1
ATOM 789 C C . ILE A 1 94 ? 7.850 -3.623 -4.142 1.00 92.81 94 ILE A C 1
ATOM 791 O O . ILE A 1 94 ? 8.125 -2.693 -4.904 1.00 92.81 94 ILE A O 1
ATOM 795 N N . PHE A 1 95 ? 6.596 -4.003 -3.897 1.00 95.25 95 PHE A N 1
ATOM 796 C CA . PHE A 1 95 ? 5.440 -3.377 -4.533 1.00 95.25 95 PHE A CA 1
ATOM 797 C C . PHE A 1 95 ? 5.319 -1.893 -4.156 1.00 95.25 95 PHE A C 1
ATOM 799 O O . PHE A 1 95 ? 5.199 -1.038 -5.035 1.00 95.25 95 PHE A O 1
ATOM 806 N N . VAL A 1 96 ? 5.425 -1.569 -2.861 1.00 94.62 96 VAL A N 1
ATOM 807 C CA . VAL A 1 96 ? 5.394 -0.185 -2.354 1.00 94.62 96 VAL A CA 1
ATOM 808 C C . VAL A 1 96 ? 6.489 0.653 -3.010 1.00 94.62 96 VAL A C 1
ATOM 810 O O . VAL A 1 96 ? 6.223 1.745 -3.517 1.00 94.62 96 VAL A O 1
ATOM 813 N N . TYR A 1 97 ? 7.715 0.126 -3.050 1.00 93.94 97 TYR A N 1
ATOM 814 C CA . TYR A 1 97 ? 8.844 0.813 -3.665 1.00 93.94 97 TYR A CA 1
ATOM 815 C C . TYR A 1 97 ? 8.632 1.018 -5.174 1.00 93.94 97 TYR A C 1
ATOM 817 O O . TYR A 1 97 ? 8.838 2.121 -5.676 1.00 93.94 97 TYR A O 1
ATOM 825 N N . CYS A 1 98 ? 8.124 0.012 -5.892 1.00 95.25 98 CYS A N 1
ATOM 826 C CA . CYS A 1 98 ? 7.773 0.122 -7.311 1.00 95.25 98 CYS A CA 1
ATOM 827 C C . CYS A 1 98 ? 6.736 1.224 -7.572 1.00 95.25 98 CYS A C 1
ATOM 829 O O . CYS A 1 98 ? 6.920 2.064 -8.458 1.00 95.25 98 CYS A O 1
ATOM 831 N N . MET A 1 99 ? 5.675 1.274 -6.769 1.00 95.88 99 MET A N 1
ATOM 832 C CA . MET A 1 99 ? 4.638 2.300 -6.871 1.00 95.88 99 MET A CA 1
ATOM 833 C C . MET A 1 99 ? 5.192 3.707 -6.602 1.00 95.88 99 MET A C 1
ATOM 835 O O . MET A 1 99 ? 4.846 4.649 -7.322 1.00 95.88 99 MET A O 1
ATOM 839 N N . ARG A 1 100 ? 6.098 3.850 -5.624 1.00 94.62 100 ARG A N 1
ATOM 840 C CA . ARG A 1 100 ? 6.788 5.111 -5.304 1.00 94.62 100 ARG A CA 1
ATOM 841 C C . ARG A 1 100 ? 7.666 5.594 -6.458 1.00 94.62 100 ARG A C 1
ATOM 843 O O . ARG A 1 100 ? 7.496 6.727 -6.909 1.00 94.62 100 ARG A O 1
ATOM 850 N N . ILE A 1 101 ? 8.560 4.741 -6.963 1.00 95.00 101 ILE A N 1
ATOM 851 C CA . ILE A 1 101 ? 9.495 5.083 -8.051 1.00 95.00 101 ILE A CA 1
ATOM 852 C C . ILE A 1 101 ? 8.750 5.447 -9.341 1.00 95.00 101 ILE A C 1
ATOM 854 O O . ILE A 1 101 ? 9.171 6.344 -10.071 1.00 95.00 101 ILE A O 1
ATOM 858 N N . ASN A 1 102 ? 7.593 4.830 -9.592 1.00 94.56 102 ASN A N 1
ATOM 859 C CA . ASN A 1 102 ? 6.750 5.147 -10.745 1.00 94.56 102 ASN A CA 1
ATOM 860 C C . ASN A 1 102 ? 5.759 6.315 -10.499 1.00 94.56 102 ASN A C 1
ATOM 862 O O . ASN A 1 102 ? 4.815 6.499 -11.270 1.00 94.56 102 ASN A O 1
ATOM 866 N N . ASN A 1 103 ? 5.995 7.156 -9.480 1.00 94.44 103 ASN A N 1
ATOM 867 C CA . ASN A 1 103 ? 5.244 8.385 -9.152 1.00 94.44 103 ASN A CA 1
ATOM 868 C C . ASN A 1 103 ? 3.781 8.184 -8.709 1.00 94.44 103 ASN A C 1
ATOM 870 O O . ASN A 1 103 ? 2.960 9.107 -8.780 1.00 94.44 103 ASN A O 1
ATOM 874 N N . THR A 1 104 ? 3.437 6.997 -8.217 1.00 95.75 104 THR A N 1
ATOM 875 C CA . THR A 1 104 ? 2.097 6.667 -7.708 1.00 95.75 104 THR A CA 1
ATOM 876 C C . THR A 1 104 ? 2.187 6.033 -6.319 1.00 95.75 104 THR A C 1
ATOM 878 O O . THR A 1 104 ? 1.755 4.894 -6.154 1.00 95.75 104 THR A O 1
ATOM 881 N N . PRO A 1 105 ? 2.737 6.738 -5.309 1.00 94.94 105 PRO A N 1
ATOM 882 C CA . PRO A 1 105 ? 2.923 6.185 -3.966 1.00 94.94 105 PRO A CA 1
ATOM 883 C C . PRO A 1 105 ? 1.589 5.738 -3.366 1.00 94.94 105 PRO A C 1
ATOM 885 O O . PRO A 1 105 ? 0.542 6.315 -3.673 1.00 94.94 105 PRO A O 1
ATOM 888 N N . ILE A 1 106 ? 1.614 4.694 -2.546 1.00 94.12 106 ILE A N 1
ATOM 889 C CA . ILE A 1 106 ? 0.430 4.238 -1.810 1.00 94.12 106 ILE A CA 1
ATOM 890 C C . ILE A 1 106 ? 0.147 5.160 -0.615 1.00 94.12 106 ILE A C 1
ATOM 892 O O . ILE A 1 106 ? 1.017 5.925 -0.190 1.00 94.12 106 ILE A O 1
ATOM 896 N N . TYR A 1 107 ? -1.067 5.103 -0.073 1.00 92.69 107 TYR A N 1
ATOM 897 C CA . TYR A 1 107 ? -1.364 5.763 1.196 1.00 92.69 107 TYR A CA 1
ATOM 898 C C . TYR A 1 107 ? -0.433 5.221 2.301 1.00 92.69 107 TYR A C 1
ATOM 900 O O . TYR A 1 107 ? -0.165 4.022 2.365 1.00 92.69 107 TYR A O 1
ATOM 908 N N . LEU A 1 108 ? 0.114 6.127 3.121 1.00 86.75 108 LEU A N 1
ATOM 909 C CA . LEU A 1 108 ? 1.134 5.839 4.144 1.00 86.75 108 LEU A CA 1
ATOM 910 C C . LEU A 1 108 ? 2.397 5.144 3.618 1.00 86.75 108 LEU A C 1
ATOM 912 O O . LEU A 1 108 ? 2.963 4.247 4.246 1.00 86.75 108 LEU A O 1
ATOM 916 N N . ASP A 1 109 ? 2.884 5.619 2.477 1.00 84.88 109 ASP A N 1
ATOM 917 C CA . ASP A 1 109 ? 4.178 5.225 1.946 1.00 84.88 109 ASP A CA 1
ATOM 918 C C . ASP A 1 109 ? 5.339 5.641 2.879 1.00 84.88 109 ASP A C 1
ATOM 920 O O . ASP A 1 109 ? 5.825 6.775 2.859 1.00 84.88 109 ASP A O 1
ATOM 924 N N . LEU A 1 110 ? 5.794 4.711 3.723 1.00 81.88 110 LEU A N 1
ATOM 925 C CA . LEU A 1 110 ? 6.960 4.908 4.581 1.00 81.88 110 LEU A CA 1
ATOM 926 C C . LEU A 1 110 ? 8.228 4.860 3.729 1.00 81.88 110 LEU A C 1
ATOM 928 O O . LEU A 1 110 ? 8.528 3.825 3.128 1.00 81.88 110 LEU A O 1
ATOM 932 N N . ASN A 1 111 ? 9.012 5.946 3.725 1.00 80.50 111 ASN A N 1
ATOM 933 C CA . ASN A 1 111 ? 10.280 6.037 2.995 1.00 80.50 111 ASN A CA 1
ATOM 934 C C . ASN A 1 111 ? 11.379 5.152 3.616 1.00 80.50 111 ASN A C 1
ATOM 936 O O . ASN A 1 111 ? 12.346 5.628 4.208 1.00 80.50 111 ASN A O 1
ATOM 940 N N . LYS A 1 112 ? 11.192 3.838 3.508 1.00 83.69 112 LYS A N 1
ATOM 941 C CA . LYS A 1 112 ? 12.178 2.815 3.820 1.00 83.69 112 LYS A CA 1
ATOM 942 C C . LYS A 1 112 ? 13.201 2.768 2.689 1.00 83.69 112 LYS A C 1
ATOM 944 O O . LYS A 1 112 ? 12.820 2.742 1.516 1.00 83.69 112 LYS A O 1
ATOM 949 N N . ASN A 1 113 ? 14.473 2.744 3.070 1.00 81.06 113 ASN A N 1
ATOM 950 C CA . ASN A 1 113 ? 15.589 2.487 2.171 1.00 81.06 113 ASN A CA 1
ATOM 951 C C . ASN A 1 113 ? 15.998 1.023 2.293 1.00 81.06 113 ASN A C 1
ATOM 953 O O . ASN A 1 113 ? 16.156 0.513 3.402 1.00 81.06 113 ASN A O 1
ATOM 957 N N . TYR A 1 114 ? 16.197 0.376 1.152 1.00 81.75 114 TYR A N 1
ATOM 958 C CA . TYR A 1 114 ? 16.657 -1.003 1.069 1.00 81.75 114 TYR A CA 1
ATOM 959 C C . TYR A 1 114 ? 18.010 -1.024 0.372 1.00 81.75 114 TYR A C 1
ATOM 961 O O . TYR A 1 114 ? 18.178 -0.409 -0.676 1.00 81.75 114 TYR A O 1
ATOM 969 N N . ASN A 1 115 ? 18.968 -1.768 0.919 1.00 83.69 115 ASN A N 1
ATOM 970 C CA . ASN A 1 115 ? 20.277 -1.928 0.278 1.00 83.69 115 ASN A CA 1
ATOM 971 C C . ASN A 1 115 ? 20.218 -2.881 -0.932 1.00 83.69 115 ASN A C 1
ATOM 973 O O . ASN A 1 115 ? 21.084 -2.839 -1.800 1.00 83.69 115 ASN A O 1
ATOM 977 N N . TRP A 1 116 ? 19.201 -3.748 -0.988 1.00 85.19 116 TRP A N 1
ATOM 978 C CA . TRP A 1 116 ? 19.048 -4.814 -1.984 1.00 85.19 116 TRP A CA 1
ATOM 979 C C . TRP A 1 116 ? 18.057 -4.487 -3.116 1.00 85.19 116 TRP A C 1
ATOM 981 O O . TRP A 1 116 ? 17.975 -5.248 -4.088 1.00 85.19 116 TRP A O 1
ATOM 991 N N . LEU A 1 117 ? 17.320 -3.375 -3.010 1.00 88.19 117 LEU A N 1
ATOM 992 C CA . LEU A 1 117 ? 16.324 -2.924 -3.984 1.00 88.19 117 LEU A CA 1
ATOM 993 C C . LEU A 1 117 ? 16.709 -1.543 -4.512 1.00 88.19 117 LEU A C 1
ATOM 995 O O . LEU A 1 117 ? 16.765 -0.582 -3.746 1.00 88.19 117 LEU A O 1
ATOM 999 N N . ILE A 1 118 ? 16.974 -1.451 -5.813 1.00 91.00 118 ILE A N 1
ATOM 1000 C CA . ILE A 1 118 ? 17.400 -0.208 -6.468 1.00 91.00 118 ILE A CA 1
ATOM 1001 C C . ILE A 1 118 ? 16.365 0.259 -7.491 1.00 91.00 118 ILE A C 1
ATOM 1003 O O . ILE A 1 118 ? 15.574 -0.535 -7.996 1.00 91.00 118 ILE A O 1
ATOM 1007 N N . GLU A 1 119 ? 16.379 1.548 -7.837 1.00 91.94 119 GLU A N 1
ATOM 1008 C CA . GLU A 1 119 ? 15.388 2.137 -8.750 1.00 91.94 119 GLU A CA 1
ATOM 1009 C C . GLU A 1 119 ? 15.313 1.415 -10.100 1.00 91.94 119 GLU A C 1
ATOM 1011 O O . GLU A 1 119 ? 14.222 1.200 -10.621 1.00 91.94 119 GLU A O 1
ATOM 1016 N N . SER A 1 120 ? 16.454 0.995 -10.657 1.00 91.38 120 SER A N 1
ATOM 1017 C CA . SER A 1 120 ? 16.504 0.282 -11.940 1.00 91.38 120 SER A CA 1
ATOM 1018 C C . SER A 1 120 ? 15.804 -1.074 -11.918 1.00 91.38 120 SER A C 1
ATOM 1020 O O . SER A 1 120 ? 15.469 -1.583 -12.981 1.00 91.38 120 SER A O 1
ATOM 1022 N N . ASP A 1 121 ? 15.585 -1.658 -10.738 1.00 89.56 121 ASP A N 1
ATOM 1023 C CA . ASP A 1 121 ? 14.891 -2.940 -10.614 1.00 89.56 121 ASP A CA 1
ATOM 1024 C C . ASP A 1 121 ? 13.379 -2.793 -10.833 1.00 89.56 121 ASP A C 1
ATOM 1026 O O . ASP A 1 121 ? 12.723 -3.767 -11.195 1.00 89.56 121 ASP A O 1
ATOM 1030 N N . VAL A 1 122 ? 12.820 -1.599 -10.588 1.00 91.38 122 VAL A N 1
ATOM 1031 C CA . VAL A 1 122 ? 11.364 -1.361 -10.537 1.00 91.38 122 VAL A CA 1
ATOM 1032 C C . VAL A 1 122 ? 10.863 -0.233 -11.431 1.00 91.38 122 VAL A C 1
ATOM 1034 O O . VAL A 1 122 ? 9.654 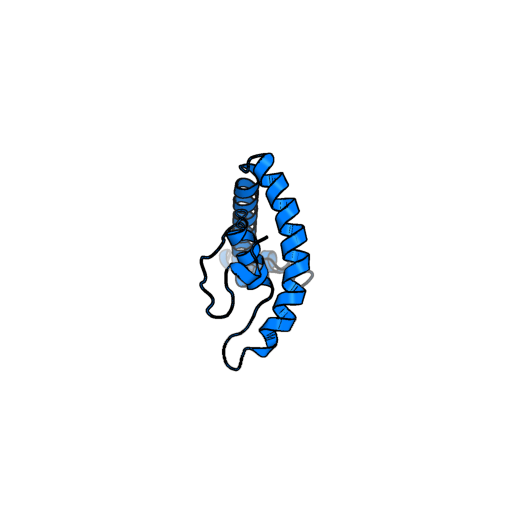-0.040 -11.572 1.00 91.38 122 VAL A O 1
ATOM 1037 N N . LYS A 1 123 ? 11.766 0.552 -12.013 1.00 90.19 123 LYS A N 1
ATOM 1038 C CA . LYS A 1 123 ? 11.411 1.651 -12.904 1.00 90.19 123 LYS A CA 1
ATOM 1039 C C . LYS A 1 123 ? 11.000 1.106 -14.271 1.00 90.19 123 LYS A C 1
ATOM 1041 O O . LYS A 1 123 ? 11.706 0.274 -14.838 1.00 90.19 123 LYS A O 1
ATOM 1046 N N . ARG A 1 124 ? 9.860 1.582 -14.778 1.00 78.31 124 ARG A N 1
ATOM 1047 C CA . ARG A 1 124 ? 9.416 1.318 -16.153 1.00 78.31 124 ARG A CA 1
ATOM 1048 C C . ARG A 1 124 ? 10.253 2.086 -17.176 1.00 78.31 124 ARG A C 1
ATOM 1050 O O . ARG A 1 124 ? 10.585 3.263 -16.902 1.00 78.31 124 ARG A O 1
#

pLDDT: mean 85.33, std 11.76, range [55.53, 97.31]

Foldseek 3Di:
DVVVVVVVVVVCVQAVQPPDCVRGPVNCVVVVVVVVVVVVVVLVVVQCVVVVPDDPVLVVLLVVQLVLQVVLLVVVCVVLVVVDPPDDDDSVVSSQVLCVLSPRHHVPSDPDDDPSDDSVSRPD